Protein AF-A0A1R1AMN2-F1 (afdb_monomer_lite)

Sequence (76 aa):
MNHCIIENCTKPIKAKDLCAMHHQRLLRHGDPSIVRPRRVKQITNCKWIKCTQLSKTKGFCAKHYYIQRTLSPEKD

Foldseek 3Di:
DQFAPDPPGRAGDDPPSHHPQLVVCCVPPVGSPDDDDDDDDDWDFAPDPPGRHIDPPPRHDPVVVVCCVVPPPDDD

pLDDT: mean 91.16, std 10.88, range [39.28, 98.0]

Secondary structure (DSSP, 8-state):
--B-SSTT--SBP-BTTB-HHHHHHHHHHS-TT--PPP------B--STT--SBPSBTTB-HHHHHHHHHS-----

Radius of gyration: 20.68 Å; chains: 1; bounding box: 36×27×54 Å

Structure (mmCIF, N/CA/C/O backbone):
data_AF-A0A1R1AMN2-F1
#
_entry.id   AF-A0A1R1AMN2-F1
#
loop_
_atom_site.group_PDB
_atom_site.id
_atom_site.type_symbol
_atom_site.label_atom_id
_atom_site.label_alt_id
_atom_site.label_comp_id
_atom_site.label_asym_id
_atom_site.label_entity_id
_atom_site.label_seq_id
_atom_site.pdbx_PDB_ins_code
_atom_site.Cartn_x
_atom_site.Cartn_y
_atom_site.Cartn_z
_atom_site.occupancy
_atom_site.B_iso_or_equiv
_atom_site.auth_seq_id
_atom_site.auth_comp_id
_atom_site.auth_asym_id
_atom_site.auth_atom_id
_atom_site.pdbx_PDB_model_num
ATOM 1 N N . MET A 1 1 ? 13.519 -1.843 -28.125 1.00 63.25 1 MET A N 1
ATOM 2 C CA . MET A 1 1 ? 12.340 -2.307 -27.358 1.00 63.25 1 MET A CA 1
ATOM 3 C C . MET A 1 1 ? 11.804 -1.120 -26.581 1.00 63.25 1 MET A C 1
ATOM 5 O O . MET A 1 1 ? 12.590 -0.503 -25.886 1.00 63.25 1 MET A O 1
ATOM 9 N N . ASN A 1 2 ? 10.514 -0.787 -26.706 1.00 88.12 2 ASN A N 1
ATOM 10 C CA . ASN A 1 2 ? 9.909 0.353 -25.989 1.00 88.12 2 ASN A CA 1
ATOM 11 C C . ASN A 1 2 ? 9.020 -0.090 -24.812 1.00 88.12 2 ASN A C 1
ATOM 13 O O . ASN A 1 2 ? 8.393 0.741 -24.158 1.00 88.12 2 ASN A O 1
ATOM 17 N N . HIS A 1 3 ? 8.964 -1.396 -24.540 1.00 94.62 3 HIS A N 1
ATOM 18 C CA . HIS A 1 3 ? 8.118 -2.014 -23.521 1.00 94.62 3 HIS A CA 1
ATOM 19 C C . HIS A 1 3 ? 8.966 -2.659 -22.431 1.00 94.62 3 HIS A C 1
ATOM 21 O O . HIS A 1 3 ? 10.110 -3.033 -22.666 1.00 94.62 3 HIS A O 1
ATOM 27 N N . CYS A 1 4 ? 8.395 -2.739 -21.234 1.00 97.25 4 CYS A N 1
ATOM 28 C CA . CYS A 1 4 ? 9.043 -3.288 -20.053 1.00 97.25 4 CYS A CA 1
ATOM 29 C C . CYS A 1 4 ? 9.633 -4.687 -20.301 1.00 97.25 4 CYS A C 1
ATOM 31 O O . CYS A 1 4 ? 8.943 -5.551 -20.827 1.00 97.25 4 CYS A O 1
ATOM 33 N N . ILE A 1 5 ? 10.839 -4.941 -19.789 1.00 96.06 5 ILE A N 1
ATOM 34 C CA . ILE A 1 5 ? 11.534 -6.243 -19.851 1.00 96.06 5 ILE A CA 1
ATOM 35 C C . ILE A 1 5 ? 10.859 -7.363 -19.034 1.00 96.06 5 ILE A C 1
ATOM 37 O O . ILE A 1 5 ? 11.290 -8.506 -19.063 1.00 96.06 5 ILE A O 1
ATOM 41 N N . ILE A 1 6 ? 9.811 -7.053 -18.266 1.00 95.62 6 ILE A N 1
ATOM 42 C CA . ILE A 1 6 ? 9.124 -8.060 -17.454 1.00 95.62 6 ILE A CA 1
ATOM 43 C C . ILE A 1 6 ? 8.123 -8.798 -18.334 1.00 95.62 6 ILE A C 1
ATOM 45 O O . ILE A 1 6 ? 7.262 -8.162 -18.946 1.00 95.62 6 ILE A O 1
ATOM 49 N N . GLU A 1 7 ? 8.211 -10.126 -18.328 1.00 93.94 7 GLU A N 1
ATOM 50 C CA . GLU A 1 7 ? 7.289 -11.022 -19.023 1.00 93.94 7 GLU A CA 1
ATOM 51 C C . GLU A 1 7 ? 5.827 -10.639 -18.757 1.00 93.94 7 GLU A C 1
ATOM 53 O O . GLU A 1 7 ? 5.431 -10.327 -17.629 1.00 93.94 7 GLU A O 1
ATOM 58 N N . ASN A 1 8 ? 5.013 -10.639 -19.814 1.00 92.50 8 ASN A N 1
ATOM 59 C CA . ASN A 1 8 ? 3.609 -10.215 -19.784 1.00 92.50 8 ASN A CA 1
ATOM 60 C C . ASN A 1 8 ? 3.367 -8.747 -19.359 1.00 92.50 8 ASN A C 1
ATOM 62 O O . ASN A 1 8 ? 2.266 -8.396 -18.924 1.00 92.50 8 ASN A O 1
ATOM 66 N N . CYS A 1 9 ? 4.354 -7.851 -19.499 1.00 95.38 9 CYS A N 1
ATOM 67 C CA . CYS A 1 9 ? 4.177 -6.419 -19.255 1.00 95.38 9 CYS A CA 1
ATOM 68 C C . CYS A 1 9 ? 4.267 -5.586 -20.540 1.00 95.38 9 CYS A C 1
ATOM 70 O O . CYS A 1 9 ? 5.342 -5.272 -21.035 1.00 95.38 9 CYS A O 1
ATOM 72 N N . THR A 1 10 ? 3.123 -5.100 -21.019 1.00 95.81 10 THR A N 1
ATOM 73 C CA . THR A 1 10 ? 3.033 -4.248 -22.220 1.00 95.81 10 THR A CA 1
ATOM 74 C C . THR A 1 10 ? 3.151 -2.749 -21.921 1.00 95.81 10 THR A C 1
ATOM 76 O O . THR A 1 10 ? 2.903 -1.910 -22.782 1.00 95.81 10 THR A O 1
ATOM 79 N N . LYS A 1 11 ? 3.510 -2.369 -20.688 1.00 96.75 11 LYS A N 1
ATOM 80 C CA . LYS A 1 11 ? 3.654 -0.955 -20.306 1.00 96.75 11 LYS A CA 1
ATOM 81 C C . LYS A 1 11 ? 4.960 -0.375 -20.869 1.00 96.75 11 LYS A C 1
ATOM 83 O O . LYS A 1 11 ? 5.969 -1.086 -20.882 1.00 96.75 11 LYS A O 1
ATOM 88 N N . PRO A 1 12 ? 4.981 0.913 -21.259 1.00 97.31 12 PRO A N 1
ATOM 89 C CA . PRO A 1 12 ? 6.171 1.539 -21.820 1.00 97.31 12 PRO A CA 1
ATOM 90 C C . PRO A 1 12 ? 7.315 1.610 -20.803 1.00 97.31 12 PRO A C 1
ATOM 92 O O . PRO A 1 12 ? 7.078 1.776 -19.596 1.00 97.31 12 PRO A O 1
ATOM 95 N N . ILE A 1 13 ? 8.550 1.504 -21.297 1.00 97.25 13 ILE A N 1
ATOM 96 C CA . ILE A 1 13 ? 9.762 1.697 -20.492 1.00 97.25 13 ILE A CA 1
ATOM 97 C C . ILE A 1 13 ? 9.790 3.136 -19.981 1.00 97.25 13 ILE A C 1
ATOM 99 O O . ILE A 1 13 ? 9.576 4.085 -20.731 1.00 97.25 13 ILE A O 1
ATOM 103 N N . LYS A 1 14 ? 10.074 3.291 -18.687 1.00 96.12 14 LYS A N 1
ATOM 104 C CA . LYS A 1 14 ? 10.327 4.591 -18.060 1.00 96.12 14 LYS A CA 1
ATOM 105 C C . LYS A 1 14 ? 11.793 4.760 -17.671 1.00 96.12 14 LYS A C 1
ATOM 107 O O . LYS A 1 14 ? 12.318 5.857 -17.797 1.00 96.12 14 LYS A O 1
ATOM 112 N N . ALA A 1 15 ? 12.431 3.705 -17.165 1.00 94.50 15 ALA A N 1
ATOM 113 C CA . ALA A 1 15 ? 13.841 3.712 -16.782 1.00 94.50 15 ALA A CA 1
ATOM 114 C C . ALA A 1 15 ? 14.351 2.276 -16.619 1.00 94.50 15 ALA A C 1
ATOM 116 O O . ALA A 1 15 ? 13.590 1.416 -16.176 1.00 94.50 15 ALA A O 1
ATOM 117 N N . LYS A 1 16 ? 15.639 2.041 -16.909 1.00 93.88 16 LYS A N 1
ATOM 118 C CA . LYS A 1 16 ? 16.313 0.738 -16.733 1.00 93.88 16 LYS A CA 1
ATOM 119 C C . LYS A 1 16 ? 15.559 -0.433 -17.384 1.00 93.88 16 LYS A C 1
ATOM 121 O O . LYS A 1 16 ? 15.337 -1.442 -16.730 1.00 93.88 16 LYS A O 1
ATOM 126 N N . ASP A 1 17 ? 15.052 -0.241 -18.602 1.00 95.88 17 ASP A N 1
ATOM 127 C CA . ASP A 1 17 ? 14.226 -1.224 -19.330 1.00 95.88 17 ASP A CA 1
ATOM 128 C C . ASP A 1 17 ? 12.933 -1.658 -18.616 1.00 95.88 17 ASP A C 1
ATOM 130 O O . ASP A 1 17 ? 12.249 -2.598 -19.017 1.00 95.88 17 ASP A O 1
ATOM 134 N N . LEU A 1 18 ? 12.531 -0.930 -17.572 1.00 97.62 18 LEU A N 1
ATOM 135 C CA . LEU A 1 18 ? 11.357 -1.216 -16.761 1.00 97.62 18 LEU A CA 1
ATOM 136 C C . LEU A 1 18 ? 10.302 -0.122 -16.922 1.00 97.62 18 LEU A C 1
ATOM 138 O O . LEU A 1 18 ? 10.601 1.071 -17.034 1.00 97.62 18 LEU A O 1
ATOM 142 N N . CYS A 1 19 ? 9.027 -0.512 -16.859 1.00 98.00 19 CYS A N 1
ATOM 143 C CA . CYS A 1 19 ? 7.940 0.449 -16.709 1.00 98.00 19 CYS A CA 1
ATOM 144 C C . CYS A 1 19 ? 7.988 1.130 -15.332 1.00 98.00 19 CYS A C 1
ATOM 146 O O . CYS A 1 19 ? 8.623 0.643 -14.395 1.00 98.00 19 CYS A O 1
ATOM 148 N N . ALA A 1 20 ? 7.243 2.227 -15.173 1.00 97.31 20 ALA A N 1
ATOM 149 C CA . ALA A 1 20 ? 7.196 2.988 -13.921 1.00 97.31 20 ALA A CA 1
ATOM 150 C C . ALA A 1 20 ? 6.923 2.116 -12.676 1.00 97.31 20 ALA A C 1
ATOM 152 O O . ALA A 1 20 ? 7.558 2.296 -11.640 1.00 97.31 20 ALA A O 1
ATOM 153 N N . MET A 1 21 ? 6.002 1.151 -12.786 1.00 96.44 21 MET A N 1
ATOM 154 C CA . MET A 1 21 ? 5.632 0.251 -11.690 1.00 96.44 21 MET A CA 1
ATOM 155 C C . MET A 1 21 ? 6.771 -0.704 -11.316 1.00 96.44 21 MET A C 1
ATOM 157 O O . MET A 1 21 ? 7.090 -0.836 -10.135 1.00 96.44 21 MET A O 1
ATOM 161 N N . HIS A 1 22 ? 7.376 -1.371 -12.301 1.00 97.44 22 HIS A N 1
ATOM 162 C CA . HIS A 1 22 ? 8.442 -2.343 -12.064 1.00 97.44 22 HIS A CA 1
ATOM 163 C C . HIS A 1 22 ? 9.741 -1.668 -11.615 1.00 97.44 22 HIS A C 1
ATOM 165 O O . HIS A 1 22 ? 10.379 -2.140 -10.678 1.00 97.44 22 HIS A O 1
ATOM 171 N N . HIS A 1 23 ? 10.063 -0.495 -12.166 1.00 97.69 23 HIS A N 1
ATOM 172 C CA . HIS A 1 23 ? 11.169 0.323 -11.673 1.00 97.69 23 HIS A CA 1
ATOM 173 C C . HIS A 1 23 ? 10.960 0.727 -10.203 1.00 97.69 23 HIS A C 1
ATOM 175 O O . HIS A 1 23 ? 11.869 0.632 -9.384 1.00 97.69 23 HIS A O 1
ATOM 181 N N . GLN A 1 24 ? 9.737 1.108 -9.820 1.00 96.50 24 GLN A N 1
ATOM 182 C CA . GLN A 1 24 ? 9.415 1.437 -8.430 1.00 96.50 24 GLN A CA 1
ATOM 183 C C . GLN A 1 24 ? 9.513 0.224 -7.489 1.00 96.50 24 GLN A C 1
ATOM 185 O O . GLN A 1 24 ? 9.920 0.380 -6.337 1.00 96.50 24 GLN A O 1
ATOM 190 N N . ARG A 1 25 ? 9.135 -0.974 -7.946 1.00 96.75 25 ARG A N 1
ATOM 191 C CA . ARG A 1 25 ? 9.297 -2.214 -7.169 1.00 96.75 25 ARG A CA 1
ATOM 192 C C . ARG A 1 25 ? 10.771 -2.541 -6.951 1.00 96.75 25 ARG A C 1
ATOM 194 O O . ARG A 1 25 ? 11.151 -2.755 -5.803 1.00 96.75 25 ARG A O 1
ATOM 201 N N . LEU A 1 26 ? 11.591 -2.442 -8.000 1.00 96.81 26 LEU A N 1
ATOM 202 C CA . LEU A 1 26 ? 13.046 -2.575 -7.910 1.00 96.81 26 LEU A CA 1
ATOM 203 C C . LEU A 1 26 ? 13.629 -1.619 -6.854 1.00 96.81 26 LEU A C 1
ATOM 205 O O . LEU A 1 26 ? 14.355 -2.061 -5.972 1.00 96.81 26 LEU A O 1
ATOM 209 N N . LEU A 1 27 ? 13.251 -0.336 -6.867 1.00 96.38 27 LEU A N 1
ATOM 210 C CA . LEU A 1 27 ? 13.754 0.646 -5.892 1.00 96.38 27 LEU A CA 1
ATOM 211 C C . LEU A 1 27 ? 13.333 0.363 -4.441 1.00 96.38 27 LEU A C 1
ATOM 213 O O . LEU A 1 27 ? 14.097 0.629 -3.520 1.00 96.38 27 LEU A O 1
ATOM 217 N N . ARG A 1 28 ? 12.110 -0.129 -4.213 1.00 95.38 28 ARG A N 1
ATOM 218 C CA . ARG A 1 28 ? 11.582 -0.349 -2.851 1.00 95.38 28 ARG A CA 1
ATOM 219 C C . ARG A 1 28 ? 11.931 -1.714 -2.270 1.00 95.38 28 ARG A C 1
ATOM 221 O O . ARG A 1 28 ? 11.885 -1.880 -1.053 1.00 95.38 28 ARG A O 1
ATOM 228 N N . HIS A 1 29 ? 12.138 -2.708 -3.127 1.00 94.56 29 HIS A N 1
ATOM 229 C CA . HIS A 1 29 ? 12.155 -4.115 -2.731 1.00 94.56 29 HIS A CA 1
ATOM 230 C C . HIS A 1 29 ? 13.309 -4.918 -3.342 1.00 94.56 29 HIS A C 1
ATOM 232 O O . HIS A 1 29 ? 13.443 -6.084 -2.995 1.00 94.56 29 HIS A O 1
ATOM 238 N N . GLY A 1 30 ? 14.116 -4.336 -4.234 1.00 95.38 30 GLY A N 1
ATOM 239 C CA . GLY A 1 30 ? 15.237 -5.014 -4.895 1.00 95.38 30 GLY A CA 1
ATOM 240 C C . GLY A 1 30 ? 14.842 -5.923 -6.063 1.00 95.38 30 GLY A C 1
ATOM 241 O O . GLY A 1 30 ? 15.707 -6.305 -6.840 1.00 95.38 30 GLY A O 1
ATOM 242 N N . ASP A 1 31 ? 13.550 -6.212 -6.239 1.00 95.19 31 ASP A N 1
ATOM 243 C CA . ASP A 1 3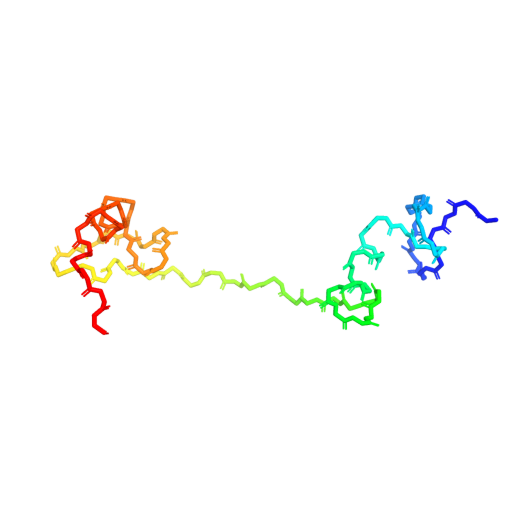1 ? 13.029 -7.085 -7.294 1.00 95.19 31 ASP A CA 1
ATOM 244 C C . ASP A 1 31 ? 11.857 -6.402 -8.034 1.00 95.19 31 ASP A C 1
ATOM 246 O O . ASP A 1 31 ? 10.850 -6.054 -7.402 1.00 95.19 31 ASP A O 1
ATOM 250 N N . PRO A 1 32 ? 11.950 -6.173 -9.360 1.00 95.81 32 PRO A N 1
ATOM 251 C CA . PRO A 1 32 ? 10.862 -5.605 -10.150 1.00 95.81 32 PRO A CA 1
ATOM 252 C C . PRO A 1 32 ? 9.645 -6.535 -10.264 1.00 95.81 32 PRO A C 1
ATOM 254 O O . PRO A 1 32 ? 8.519 -6.042 -10.372 1.00 95.81 32 PRO A O 1
ATOM 257 N N . SER A 1 33 ? 9.841 -7.851 -10.206 1.00 94.69 33 SER A N 1
ATOM 258 C CA . SER A 1 33 ? 8.798 -8.867 -10.387 1.00 94.69 33 SER A CA 1
ATOM 259 C C . SER A 1 33 ? 8.000 -9.140 -9.116 1.00 94.69 33 SER A C 1
ATOM 261 O O . SER A 1 33 ? 6.967 -9.805 -9.175 1.00 94.69 33 SER A O 1
ATOM 263 N N . ILE A 1 34 ? 8.412 -8.584 -7.972 1.00 93.25 34 ILE A N 1
ATOM 264 C CA . ILE A 1 34 ? 7.754 -8.852 -6.695 1.00 93.25 34 ILE A CA 1
ATOM 265 C C . ILE A 1 34 ? 6.271 -8.453 -6.723 1.00 93.25 34 ILE A C 1
ATOM 267 O O . ILE A 1 34 ? 5.889 -7.297 -6.953 1.00 93.25 34 ILE A O 1
ATOM 271 N N . VAL A 1 35 ? 5.413 -9.423 -6.420 1.00 90.56 35 VAL A N 1
ATOM 272 C CA . VAL A 1 35 ? 3.984 -9.214 -6.194 1.00 90.56 35 VAL A CA 1
ATOM 273 C C . VAL A 1 35 ? 3.705 -9.513 -4.732 1.00 90.56 35 VAL A C 1
ATOM 275 O O . VAL A 1 35 ? 3.797 -10.650 -4.282 1.00 90.56 35 VAL A O 1
ATOM 278 N N . ARG A 1 36 ? 3.373 -8.474 -3.962 1.00 87.56 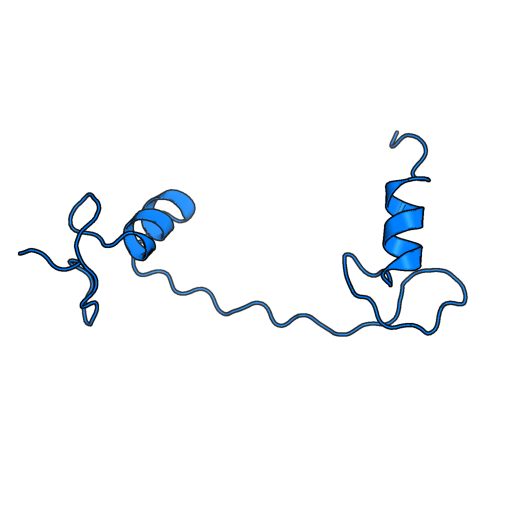36 ARG A N 1
ATOM 279 C CA . ARG A 1 36 ? 2.926 -8.639 -2.577 1.00 87.56 36 ARG A CA 1
ATOM 280 C C . ARG A 1 36 ? 1.402 -8.721 -2.552 1.00 87.56 36 ARG A C 1
ATOM 282 O O . ARG A 1 36 ? 0.759 -7.875 -3.183 1.00 87.56 36 ARG A O 1
ATOM 289 N N . PRO A 1 37 ? 0.811 -9.681 -1.822 1.00 90.12 37 PRO A N 1
ATOM 290 C CA . PRO A 1 37 ? -0.632 -9.737 -1.672 1.00 90.12 37 PRO A CA 1
ATOM 291 C C . PRO A 1 37 ? -1.130 -8.438 -1.042 1.00 90.12 37 PRO A C 1
ATOM 293 O O . PRO A 1 37 ? -0.495 -7.854 -0.155 1.00 90.12 37 PRO A O 1
ATOM 296 N N . ARG A 1 38 ? -2.287 -7.965 -1.505 1.00 89.81 38 ARG A N 1
ATOM 297 C CA . ARG A 1 38 ? -2.928 -6.807 -0.891 1.00 89.81 38 ARG A CA 1
ATOM 298 C C . ARG A 1 38 ? -3.290 -7.180 0.541 1.00 89.81 38 ARG A C 1
ATOM 300 O O . ARG A 1 38 ? -4.046 -8.121 0.762 1.00 89.81 38 ARG A O 1
ATOM 307 N N . ARG A 1 39 ? -2.783 -6.424 1.518 1.00 89.06 39 ARG A N 1
ATOM 308 C CA . ARG A 1 39 ? -3.188 -6.603 2.914 1.00 89.06 39 ARG A CA 1
ATOM 309 C C . ARG A 1 39 ? -4.692 -6.352 3.019 1.00 89.06 39 ARG A C 1
ATOM 311 O O . ARG A 1 39 ? -5.140 -5.218 2.838 1.00 89.06 39 ARG A O 1
ATOM 318 N N . VAL A 1 40 ? -5.458 -7.400 3.314 1.00 87.81 40 VAL A N 1
ATOM 319 C CA . VAL A 1 40 ? -6.870 -7.253 3.669 1.00 87.81 40 VAL A CA 1
ATOM 320 C C . VAL A 1 40 ? -6.951 -6.512 4.995 1.00 87.81 40 VAL A C 1
ATOM 322 O O . VAL A 1 40 ? -6.250 -6.821 5.962 1.00 87.81 40 VAL A O 1
ATOM 325 N N . LYS A 1 41 ? -7.758 -5.458 5.022 1.00 85.81 41 LYS A N 1
ATOM 326 C CA . LYS A 1 41 ? -7.953 -4.680 6.235 1.00 85.81 41 LYS A CA 1
ATOM 327 C C . LYS A 1 41 ? -9.002 -5.384 7.082 1.00 85.81 41 LYS A C 1
ATOM 329 O O . LYS A 1 41 ? -10.154 -5.459 6.673 1.00 85.81 41 LYS A O 1
ATOM 334 N N . GLN A 1 42 ? -8.599 -5.857 8.256 1.00 86.81 42 GLN A N 1
ATOM 335 C CA . GLN A 1 42 ? -9.535 -6.398 9.235 1.00 86.81 42 GLN A CA 1
ATOM 336 C C . GLN A 1 42 ? -10.473 -5.282 9.706 1.00 86.81 42 GLN A C 1
ATOM 338 O O . GLN A 1 42 ? -10.014 -4.229 10.163 1.00 86.81 42 GLN A O 1
ATOM 343 N N . ILE A 1 43 ? -11.779 -5.494 9.541 1.00 90.00 43 ILE A N 1
ATOM 344 C CA . ILE A 1 43 ? -12.806 -4.605 10.081 1.00 90.00 43 ILE A CA 1
ATOM 345 C C . ILE A 1 43 ? -12.926 -4.936 11.564 1.00 90.00 43 ILE A C 1
ATOM 347 O O . ILE A 1 43 ? -13.326 -6.032 11.934 1.00 90.00 43 ILE A O 1
ATOM 351 N N . THR A 1 44 ? -12.549 -3.991 12.416 1.00 93.69 44 THR A N 1
ATOM 352 C CA . THR A 1 44 ? -12.622 -4.141 13.871 1.00 93.69 44 THR A CA 1
ATOM 353 C C . THR A 1 44 ? -13.432 -3.002 14.458 1.00 93.69 44 THR A C 1
ATOM 355 O O . THR A 1 44 ? -13.519 -1.927 13.861 1.00 93.69 44 THR A O 1
ATOM 358 N N . ASN A 1 45 ? -13.960 -3.190 15.661 1.00 96.75 45 ASN A N 1
ATOM 359 C CA . ASN A 1 45 ? -14.548 -2.091 16.416 1.00 96.75 45 ASN A CA 1
ATOM 360 C C . ASN A 1 45 ? -13.489 -1.040 16.771 1.00 96.75 45 ASN A C 1
ATOM 362 O O . ASN A 1 45 ? -12.277 -1.288 16.764 1.00 96.75 45 ASN A O 1
ATOM 366 N N . CYS A 1 46 ? -13.965 0.168 17.043 1.00 96.62 46 CYS A N 1
ATOM 367 C CA . CYS A 1 46 ? -13.161 1.254 17.561 1.00 96.62 46 CYS A CA 1
ATOM 368 C C . CYS A 1 46 ? -12.613 0.876 18.943 1.00 96.62 46 CYS A C 1
ATOM 370 O O . CYS A 1 46 ? -13.364 0.481 19.825 1.00 96.62 46 CYS A O 1
ATOM 372 N N . LYS A 1 47 ? -11.306 1.059 19.144 1.00 96.06 47 LYS A N 1
ATOM 373 C CA . LYS A 1 47 ? -10.598 0.793 20.406 1.00 96.06 47 LYS A CA 1
ATOM 374 C C . LYS A 1 47 ? -10.933 1.781 21.526 1.00 96.06 47 LYS A C 1
ATOM 376 O O . LYS A 1 47 ? -10.515 1.584 22.657 1.00 96.06 47 LYS A O 1
ATOM 381 N N . TRP A 1 48 ? -11.637 2.866 21.212 1.00 95.94 48 TRP A N 1
ATOM 382 C CA . TRP A 1 48 ? -12.039 3.851 22.210 1.00 95.94 48 TRP A CA 1
ATOM 383 C C . TRP A 1 48 ? -13.049 3.253 23.194 1.00 95.94 48 TRP A C 1
ATOM 385 O O . TRP A 1 48 ? -13.990 2.572 22.782 1.00 95.94 48 TRP A O 1
ATOM 395 N N . ILE A 1 49 ? -12.869 3.546 24.482 1.00 94.62 49 ILE A N 1
ATOM 396 C CA . ILE A 1 49 ? -13.707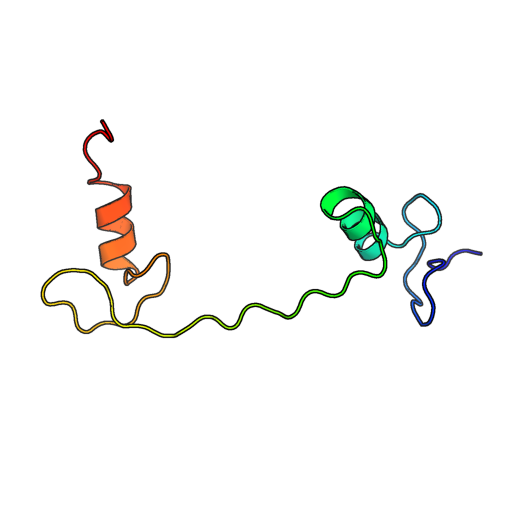 3.031 25.569 1.00 94.62 49 ILE A CA 1
ATOM 397 C C . ILE A 1 49 ? -15.179 3.369 25.293 1.00 94.62 49 ILE A C 1
ATOM 399 O O . ILE A 1 49 ? -15.517 4.515 25.000 1.00 94.62 49 ILE A O 1
ATOM 403 N N . LYS A 1 50 ? -16.056 2.358 25.380 1.00 94.81 50 LYS A N 1
ATOM 404 C CA . LYS A 1 50 ? -17.506 2.470 25.125 1.00 94.81 50 LYS A CA 1
ATOM 405 C C . LYS A 1 50 ? -17.872 2.990 23.721 1.00 94.81 50 LYS A C 1
ATOM 407 O O . LYS A 1 50 ? -18.923 3.597 23.537 1.00 94.81 50 LYS A O 1
ATOM 412 N N . CYS A 1 51 ? -17.041 2.741 22.706 1.00 95.94 51 CYS A N 1
ATOM 413 C CA . CYS A 1 51 ? -17.379 3.034 21.314 1.00 95.94 51 CYS A CA 1
ATOM 414 C C . CYS A 1 51 ? -17.734 1.758 20.538 1.00 95.94 51 CYS A C 1
ATOM 416 O O . CYS A 1 51 ? -16.919 0.850 20.419 1.00 95.94 51 CYS A O 1
ATOM 418 N N . THR A 1 52 ? -18.925 1.721 19.939 1.00 95.50 52 THR A N 1
ATOM 419 C CA . THR A 1 52 ? -19.412 0.588 19.126 1.00 95.50 52 THR A CA 1
ATOM 420 C C . THR A 1 52 ? -19.215 0.785 17.620 1.00 95.50 52 THR A C 1
ATOM 422 O O . THR A 1 52 ? -19.573 -0.071 16.821 1.00 95.50 52 THR A O 1
ATOM 425 N N . GLN A 1 53 ? -18.644 1.919 17.208 1.00 96.94 53 GLN A N 1
ATOM 426 C CA . GLN A 1 53 ? -18.418 2.232 15.797 1.00 96.94 53 GLN A CA 1
ATOM 427 C C . GLN A 1 53 ? -17.262 1.416 15.219 1.00 96.94 53 GLN A C 1
ATOM 429 O O . GLN A 1 53 ? -16.296 1.112 15.918 1.00 96.94 53 GLN A O 1
ATOM 434 N N . LEU A 1 54 ? -17.300 1.149 13.914 1.00 97.12 54 LEU A N 1
ATOM 435 C CA . LEU A 1 54 ? -16.208 0.470 13.219 1.00 97.12 54 LEU A CA 1
ATOM 436 C C . LEU A 1 54 ? -14.964 1.360 13.087 1.00 97.12 54 LEU A C 1
ATOM 438 O O . LEU A 1 54 ? -15.033 2.573 12.843 1.00 97.12 54 LEU A O 1
ATOM 442 N N . SER A 1 55 ? -13.794 0.738 13.208 1.00 96.00 55 SER A N 1
ATOM 443 C CA . SER A 1 55 ? -12.512 1.388 12.990 1.00 96.00 55 SER A CA 1
ATOM 444 C C . SER A 1 55 ? -12.300 1.711 11.513 1.00 96.00 55 SER A C 1
ATOM 446 O O . SER A 1 55 ? -12.327 0.846 10.636 1.00 96.00 55 SER A O 1
ATOM 448 N N . LYS A 1 56 ? -11.988 2.981 11.241 1.00 93.44 56 LYS A N 1
ATOM 449 C CA . LYS A 1 56 ? -11.561 3.445 9.920 1.00 93.44 56 LYS A CA 1
ATOM 450 C C . LYS A 1 56 ? -10.046 3.489 9.785 1.00 93.44 56 LYS A C 1
ATOM 452 O O . LYS A 1 56 ? -9.554 3.284 8.682 1.00 93.44 56 LYS A O 1
ATOM 457 N N . THR A 1 57 ? -9.285 3.726 10.845 1.00 92.06 57 THR A N 1
ATOM 458 C CA . THR A 1 57 ? -7.817 3.738 10.760 1.00 92.06 57 THR A CA 1
ATOM 459 C C . THR A 1 57 ? -7.190 3.564 12.136 1.00 92.06 57 THR A C 1
ATOM 461 O O . THR A 1 57 ? -7.769 3.989 13.132 1.00 92.06 57 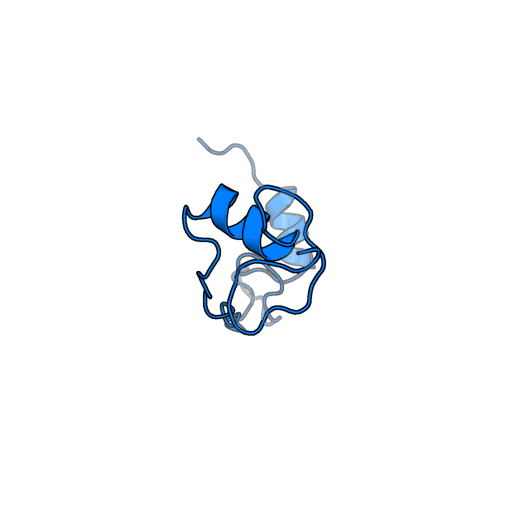THR A O 1
ATOM 464 N N . LYS A 1 58 ? -6.026 2.906 12.197 1.00 90.62 58 LYS A N 1
ATOM 465 C CA . LYS A 1 58 ? -5.246 2.659 13.427 1.00 90.62 58 LYS A CA 1
ATOM 466 C C . LYS A 1 58 ? -6.046 2.097 14.621 1.00 90.62 58 LYS A C 1
ATOM 468 O O . LYS A 1 58 ? -5.642 2.260 15.765 1.00 90.62 58 LYS A O 1
ATOM 473 N N . GLY A 1 59 ? -7.165 1.415 14.376 1.00 94.12 59 GLY A N 1
ATOM 474 C CA . GLY A 1 59 ? -8.036 0.895 15.434 1.00 94.12 59 GLY A CA 1
ATOM 475 C C . GLY A 1 59 ? -9.098 1.878 15.940 1.00 94.12 59 GLY A C 1
ATOM 476 O O . GLY A 1 59 ? -9.861 1.511 16.817 1.00 94.12 59 GLY A O 1
ATOM 477 N N . PHE A 1 60 ? -9.236 3.082 15.374 1.00 95.88 60 PHE A N 1
ATOM 478 C CA . PHE A 1 60 ? -10.231 4.077 15.796 1.00 95.88 60 PHE A CA 1
ATOM 479 C C . PHE A 1 60 ? -11.234 4.416 14.690 1.00 95.88 60 PHE A C 1
ATOM 481 O O . PHE A 1 60 ? -10.932 4.299 13.496 1.00 95.88 60 PHE A O 1
ATOM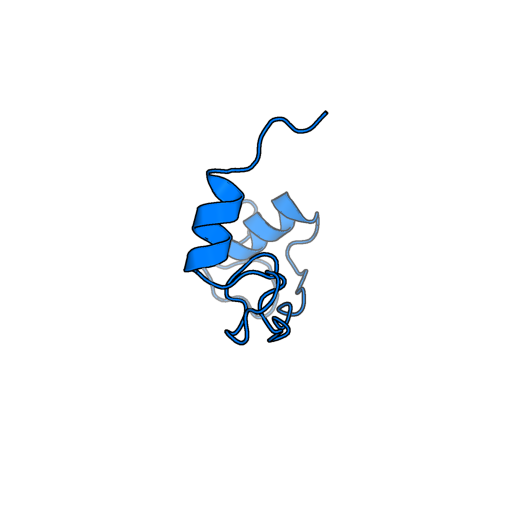 488 N N . CYS A 1 61 ? -12.448 4.822 15.076 1.00 96.75 61 CYS A N 1
ATOM 489 C CA . CYS A 1 61 ? -13.400 5.457 14.161 1.00 96.75 61 CYS A CA 1
ATOM 490 C C . CYS A 1 61 ? -12.883 6.851 13.747 1.00 96.75 61 CYS A C 1
ATOM 492 O O . CYS A 1 61 ? -11.921 7.349 14.325 1.00 96.75 61 CYS A O 1
ATOM 494 N N . ALA A 1 62 ? -13.502 7.512 12.761 1.00 95.19 62 ALA A N 1
ATOM 495 C CA . ALA A 1 62 ? -13.025 8.824 12.291 1.00 95.19 62 ALA A CA 1
ATOM 496 C C . ALA A 1 62 ? -12.909 9.867 13.418 1.00 95.19 62 ALA A C 1
ATOM 498 O O . ALA A 1 62 ? -11.890 10.548 13.519 1.00 95.19 62 ALA A O 1
ATOM 499 N N . LYS A 1 63 ? -13.929 9.943 14.285 1.00 95.44 63 LYS A N 1
ATOM 500 C CA . LYS A 1 63 ? -13.981 10.878 15.416 1.00 95.44 63 LYS A CA 1
ATOM 501 C C . LYS A 1 63 ? -12.878 10.585 16.432 1.00 95.44 63 LYS A C 1
ATOM 503 O O . LYS A 1 63 ? -12.088 11.464 16.748 1.00 95.44 63 LYS A O 1
ATOM 508 N N . HIS A 1 64 ? -12.774 9.341 16.892 1.00 96.38 64 HIS A N 1
ATOM 509 C CA . HIS A 1 64 ? -11.766 8.968 17.884 1.00 96.38 64 HIS A CA 1
ATOM 510 C C . HIS A 1 64 ? -10.342 8.938 17.318 1.00 96.38 64 HIS A C 1
ATOM 512 O O . HIS A 1 64 ? -9.402 9.172 18.062 1.00 96.38 64 HIS A O 1
ATOM 518 N N . TYR A 1 65 ? -10.161 8.745 16.008 1.00 95.19 65 TYR A N 1
ATOM 519 C CA . TYR A 1 65 ? -8.863 8.945 15.361 1.00 95.19 65 TYR A CA 1
ATOM 520 C C . TYR A 1 65 ? -8.454 10.423 15.345 1.00 95.19 65 TYR A C 1
ATOM 522 O O . TYR A 1 65 ? -7.284 10.736 15.543 1.00 95.19 65 TYR A O 1
ATOM 530 N N . TYR A 1 66 ? -9.399 11.341 15.097 1.00 94.31 66 TYR A N 1
ATOM 531 C CA . TYR A 1 66 ? -9.141 12.777 15.216 1.00 94.31 66 TYR A CA 1
ATOM 532 C C . TYR A 1 66 ? -8.734 13.131 16.645 1.00 94.31 66 TYR A C 1
ATOM 534 O O . TYR A 1 66 ? -7.644 13.649 16.837 1.00 94.31 66 TYR A O 1
ATOM 542 N N . ILE A 1 67 ? -9.545 12.737 17.627 1.00 93.69 67 ILE A N 1
ATOM 543 C CA . ILE A 1 67 ? -9.272 12.998 19.044 1.00 93.69 67 ILE A CA 1
ATOM 544 C C . ILE A 1 67 ? -7.915 12.421 19.456 1.00 93.69 67 ILE A C 1
ATOM 546 O O . ILE A 1 67 ? -7.110 13.135 20.036 1.00 93.69 67 ILE A O 1
ATOM 550 N N . GLN A 1 68 ? -7.617 11.166 19.102 1.00 91.88 68 GLN A N 1
ATOM 551 C CA . GLN A 1 68 ? -6.322 10.560 19.408 1.00 91.88 68 GLN A CA 1
ATOM 552 C C . GLN A 1 68 ? -5.160 11.354 18.798 1.00 91.88 68 GLN A C 1
ATOM 554 O O . GLN A 1 68 ? -4.148 11.546 19.462 1.00 91.88 68 GLN A O 1
ATOM 559 N N . ARG A 1 69 ? -5.279 11.822 17.548 1.00 90.38 69 ARG A N 1
ATOM 560 C CA . ARG A 1 69 ? -4.189 12.574 16.905 1.00 90.38 69 ARG A CA 1
ATOM 561 C C . ARG A 1 69 ? -3.964 13.948 17.544 1.00 90.38 69 ARG A C 1
ATOM 563 O O . ARG A 1 69 ? -2.849 14.442 17.465 1.00 90.38 69 ARG A O 1
ATOM 570 N N . THR A 1 70 ? -5.009 14.576 18.085 1.00 89.94 70 THR A N 1
ATOM 571 C CA . THR A 1 70 ? -4.949 15.946 18.625 1.00 89.94 70 THR A CA 1
ATOM 572 C C . THR A 1 70 ? -4.716 15.990 20.132 1.00 89.94 70 THR A C 1
ATOM 574 O O . THR A 1 70 ? -4.150 16.956 20.617 1.00 89.94 70 THR A O 1
ATOM 577 N N . LEU A 1 71 ? -5.167 14.970 20.866 1.00 79.69 71 LEU A N 1
ATOM 578 C CA . LEU A 1 71 ? -5.061 14.853 22.323 1.00 79.69 71 LEU A CA 1
ATOM 579 C C . LEU A 1 71 ? -4.045 13.783 22.739 1.00 79.69 71 LEU A C 1
ATOM 581 O O . LEU A 1 71 ? -4.260 13.138 23.752 1.00 79.69 71 LEU A O 1
ATOM 585 N N . SER A 1 72 ? -2.998 13.512 21.957 1.00 63.97 72 SER A N 1
ATOM 586 C CA . SER A 1 72 ? -1.857 12.743 22.475 1.00 63.97 72 SER A CA 1
ATOM 587 C C . SER A 1 72 ? -0.959 13.732 23.224 1.00 63.97 72 SER A C 1
ATOM 589 O O . SER A 1 72 ? -0.222 14.445 22.539 1.00 63.97 72 SER A O 1
ATOM 591 N N . PRO A 1 73 ? -1.020 13.849 24.569 1.00 60.47 73 PRO A N 1
ATOM 592 C CA . PRO A 1 73 ? 0.035 14.539 25.289 1.00 60.47 73 PRO A CA 1
ATOM 593 C C . PRO A 1 73 ? 1.289 13.674 25.123 1.00 60.47 73 PRO A C 1
ATOM 595 O O . PRO A 1 73 ? 1.194 12.449 25.053 1.00 60.47 73 PRO A O 1
ATOM 598 N N . GLU A 1 74 ? 2.407 14.349 24.921 1.00 58.56 74 GLU A N 1
ATOM 599 C CA . GLU A 1 74 ? 3.795 13.888 24.948 1.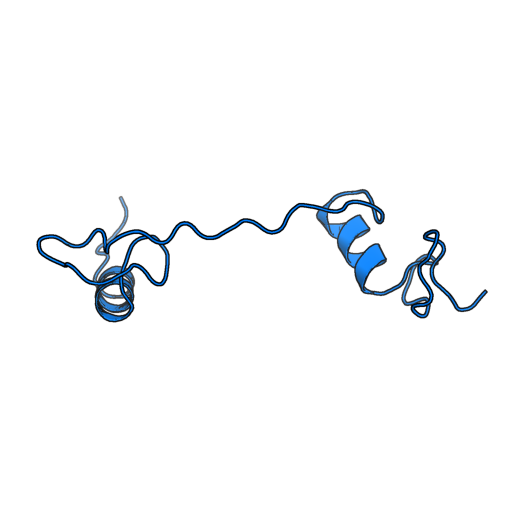00 58.56 74 GLU A CA 1
ATOM 600 C C . GLU A 1 74 ? 3.998 12.375 25.158 1.00 58.56 74 GLU A C 1
ATOM 602 O O . GLU A 1 74 ? 3.700 11.800 26.201 1.00 58.56 74 GLU A O 1
ATOM 607 N N . LYS A 1 75 ? 4.510 11.720 24.109 1.00 54.31 75 LYS A N 1
ATOM 608 C CA . LYS A 1 75 ? 5.163 10.423 24.261 1.00 54.31 75 LYS A CA 1
ATOM 609 C C . LYS A 1 75 ? 6.466 10.673 25.019 1.00 54.31 75 LYS A C 1
ATOM 611 O O . LYS A 1 75 ? 7.398 11.179 24.396 1.00 54.31 75 LYS A O 1
ATOM 616 N N . ASP A 1 76 ? 6.497 10.337 26.302 1.00 39.28 76 ASP A N 1
ATOM 617 C CA . ASP A 1 76 ? 7.743 9.933 26.963 1.00 39.28 76 ASP A CA 1
ATOM 618 C C . ASP A 1 76 ? 8.335 8.691 26.267 1.00 39.28 76 ASP A C 1
ATOM 620 O O . ASP A 1 76 ? 7.546 7.814 25.818 1.00 39.28 76 ASP A O 1
#